Protein AF-A0A927B6L7-F1 (afdb_monomer_lite)

Organism: NCBI:txid2771355

Sequence (55 aa):
MRTAQPRRFKTITEFHQFRGLPKPEHPLVSVINVANMMPLPDAETNMVNDFYPLP

pLDDT: mean 86.47, std 10.26, range [43.66, 95.69]

Radius of gyration: 12.12 Å; chains: 1; bounding box: 27×31×24 Å

Foldseek 3Di:
DDPQDAAEDAAPQVVCVVQVHDGAPDRQDHDDDPVPGDDDDPSNPRYHYPDDDDD

Structure (mmCIF, N/CA/C/O backbone):
data_AF-A0A927B6L7-F1
#
_entry.id   AF-A0A927B6L7-F1
#
loop_
_atom_site.group_PDB
_atom_site.id
_atom_site.type_symbol
_atom_site.label_atom_id
_atom_site.label_alt_id
_atom_site.label_comp_id
_atom_site.label_asym_id
_atom_site.label_entity_id
_atom_site.label_seq_id
_atom_site.pdbx_PDB_ins_code
_atom_site.Cartn_x
_atom_site.Cartn_y
_atom_site.Cartn_z
_atom_site.occupancy
_atom_site.B_iso_or_equiv
_atom_site.auth_seq_id
_atom_site.auth_comp_id
_atom_site.auth_asym_id
_atom_site.auth_atom_id
_atom_site.pdbx_PDB_model_num
ATOM 1 N N . MET A 1 1 ? 17.035 20.026 -14.454 1.00 43.66 1 MET A N 1
ATOM 2 C CA . MET A 1 1 ? 16.548 18.629 -14.493 1.00 43.66 1 MET A CA 1
ATOM 3 C C . MET A 1 1 ? 15.179 18.608 -13.834 1.00 43.66 1 MET A C 1
ATOM 5 O O . MET A 1 1 ? 15.063 19.147 -12.743 1.00 43.66 1 MET A O 1
ATOM 9 N N . ARG A 1 2 ? 14.130 18.113 -14.502 1.00 56.22 2 ARG A N 1
ATOM 10 C CA . ARG A 1 2 ? 12.775 18.087 -13.928 1.00 56.22 2 ARG A CA 1
ATOM 11 C C . ARG A 1 2 ? 12.659 16.838 -13.057 1.00 56.22 2 ARG A C 1
ATOM 13 O O . ARG A 1 2 ? 12.497 15.747 -13.589 1.00 56.22 2 ARG A O 1
ATOM 20 N N . THR A 1 3 ? 12.818 16.980 -11.745 1.00 66.44 3 THR A N 1
ATOM 21 C CA . THR A 1 3 ? 12.550 15.899 -10.792 1.00 66.44 3 THR A CA 1
ATOM 22 C C . THR A 1 3 ? 11.071 15.537 -10.887 1.00 66.44 3 THR A C 1
ATOM 24 O O . THR A 1 3 ? 10.201 16.383 -10.679 1.00 66.44 3 THR A O 1
ATOM 27 N N . ALA A 1 4 ? 10.777 14.296 -11.277 1.00 73.56 4 ALA A N 1
ATOM 28 C CA . ALA A 1 4 ? 9.418 13.782 -11.222 1.00 73.56 4 ALA A CA 1
ATOM 29 C C . ALA A 1 4 ? 8.998 13.739 -9.751 1.00 73.56 4 ALA A C 1
ATOM 31 O O . ALA A 1 4 ? 9.664 13.099 -8.934 1.00 73.56 4 ALA A O 1
ATOM 32 N N . GLN A 1 5 ? 7.932 14.465 -9.413 1.00 81.94 5 GLN A N 1
ATOM 33 C CA . GLN A 1 5 ? 7.407 14.457 -8.055 1.00 81.94 5 GLN A CA 1
ATOM 34 C C . GLN A 1 5 ? 6.913 13.043 -7.723 1.00 81.94 5 GLN A C 1
ATOM 36 O O . GLN A 1 5 ? 6.158 12.483 -8.524 1.00 81.94 5 GLN A O 1
ATOM 41 N N . PRO A 1 6 ? 7.323 12.462 -6.582 1.00 88.19 6 PRO A N 1
ATOM 42 C CA . PRO A 1 6 ? 6.872 11.137 -6.194 1.00 88.19 6 PRO A CA 1
ATOM 43 C C . PRO A 1 6 ? 5.356 11.124 -6.006 1.00 88.19 6 PRO A C 1
ATOM 45 O O . PRO A 1 6 ? 4.770 12.064 -5.457 1.00 88.19 6 PRO A O 1
ATOM 48 N N . ARG A 1 7 ? 4.710 10.038 -6.432 1.00 90.19 7 ARG A N 1
ATOM 49 C CA . ARG A 1 7 ? 3.281 9.844 -6.188 1.00 90.19 7 ARG A CA 1
ATOM 50 C C . ARG A 1 7 ? 3.082 9.514 -4.713 1.00 90.19 7 ARG A C 1
ATOM 52 O O . ARG A 1 7 ? 3.618 8.526 -4.217 1.00 90.19 7 ARG A O 1
ATOM 59 N N . ARG A 1 8 ? 2.311 10.344 -4.014 1.00 93.12 8 ARG A N 1
ATOM 60 C CA . ARG A 1 8 ? 2.035 10.161 -2.589 1.00 93.12 8 ARG A CA 1
ATOM 61 C C . ARG A 1 8 ? 0.688 9.485 -2.368 1.00 93.12 8 ARG A C 1
ATOM 63 O O . ARG A 1 8 ? -0.313 9.946 -2.910 1.00 93.12 8 ARG A O 1
ATOM 70 N N . PHE A 1 9 ? 0.674 8.446 -1.542 1.00 95.19 9 PHE A N 1
ATOM 71 C CA . PHE A 1 9 ? -0.520 7.718 -1.122 1.00 95.19 9 PHE A CA 1
ATOM 72 C C . PHE A 1 9 ? -0.786 8.000 0.348 1.00 95.19 9 PHE A C 1
ATOM 74 O O . PHE A 1 9 ? 0.049 7.707 1.205 1.00 95.19 9 PHE A O 1
ATOM 81 N N . LYS A 1 10 ? -1.951 8.574 0.642 1.00 95.44 10 LYS A N 1
ATOM 82 C CA . LYS A 1 10 ? -2.358 8.914 2.008 1.00 95.44 10 LYS A CA 1
ATOM 83 C C . LYS A 1 10 ? -3.015 7.741 2.719 1.00 95.44 10 LYS A C 1
ATOM 85 O O . LYS A 1 10 ? -3.001 7.680 3.943 1.00 95.44 10 LYS A O 1
ATOM 90 N N . THR A 1 11 ? -3.620 6.827 1.962 1.00 95.69 11 THR A N 1
ATOM 91 C CA . THR A 1 11 ? -4.372 5.698 2.515 1.00 95.69 11 THR A CA 1
ATOM 92 C C . THR A 1 11 ? -4.023 4.385 1.826 1.00 95.69 11 THR A C 1
ATOM 94 O O . THR A 1 11 ? -3.623 4.353 0.661 1.00 95.69 11 THR A O 1
ATOM 97 N N . ILE A 1 12 ? -4.244 3.281 2.542 1.00 95.06 12 ILE A N 1
ATOM 98 C CA . ILE A 1 12 ? -4.109 1.921 2.006 1.00 95.06 12 ILE A CA 1
ATOM 99 C C . ILE A 1 12 ? -5.055 1.720 0.810 1.00 95.06 12 ILE A C 1
ATOM 101 O O . ILE A 1 12 ? -4.677 1.121 -0.193 1.00 95.06 12 ILE A O 1
ATOM 105 N N . THR A 1 13 ? -6.269 2.274 0.867 1.00 94.88 13 THR A N 1
ATOM 106 C CA . THR A 1 13 ? -7.255 2.168 -0.217 1.00 94.88 13 THR A CA 1
ATOM 107 C C . THR A 1 13 ? -6.769 2.807 -1.517 1.00 94.88 13 THR A C 1
ATOM 109 O O . THR A 1 13 ? -6.920 2.200 -2.576 1.00 94.88 13 THR A O 1
ATOM 112 N N . GLU A 1 14 ? -6.159 3.996 -1.456 1.00 95.25 14 GLU A N 1
ATOM 113 C CA . GLU A 1 14 ? -5.589 4.664 -2.639 1.00 95.25 14 GLU A CA 1
ATOM 114 C C . GLU A 1 14 ? -4.487 3.814 -3.282 1.00 95.25 14 GLU A C 1
ATOM 116 O O . GLU A 1 14 ? -4.432 3.679 -4.505 1.00 95.25 14 GLU A O 1
ATOM 121 N N . PHE A 1 15 ? -3.634 3.195 -2.460 1.00 93.44 15 PHE A N 1
ATOM 122 C CA . PHE A 1 15 ? -2.598 2.288 -2.944 1.00 93.44 15 PHE A CA 1
ATOM 123 C C . PHE A 1 15 ? -3.196 1.044 -3.610 1.00 93.44 15 PHE A C 1
ATOM 125 O O . PHE A 1 15 ? -2.772 0.669 -4.701 1.00 93.44 15 PHE A O 1
ATOM 132 N N . HIS A 1 16 ? -4.217 0.430 -3.004 1.00 93.44 16 HIS A N 1
ATOM 133 C CA . HIS A 1 16 ? -4.903 -0.723 -3.587 1.00 93.44 16 HIS A CA 1
ATOM 134 C C . HIS A 1 16 ? -5.536 -0.393 -4.941 1.00 93.44 16 HIS A C 1
ATOM 136 O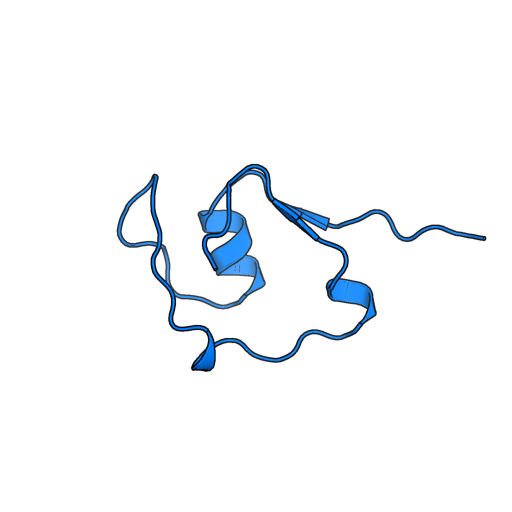 O . HIS A 1 16 ? -5.351 -1.143 -5.894 1.00 93.44 16 HIS A O 1
ATOM 142 N N . GLN A 1 17 ? -6.214 0.753 -5.056 1.00 93.00 17 GLN A N 1
ATOM 143 C CA . GLN A 1 17 ? -6.794 1.214 -6.321 1.00 93.00 17 GLN A CA 1
ATOM 144 C C . GLN A 1 17 ? -5.726 1.414 -7.397 1.00 93.00 17 GLN A C 1
ATOM 146 O O . GLN A 1 17 ? -5.901 0.961 -8.525 1.00 93.00 17 GLN A O 1
ATOM 151 N N . PHE A 1 18 ? -4.607 2.046 -7.040 1.00 91.81 18 PHE A N 1
ATOM 152 C CA . PHE A 1 18 ? -3.491 2.251 -7.959 1.00 91.81 18 PHE A CA 1
ATOM 153 C C . PHE A 1 18 ? -2.850 0.933 -8.410 1.00 91.81 18 PHE A C 1
ATOM 155 O O . PHE A 1 18 ? -2.515 0.779 -9.579 1.00 91.81 18 PHE A O 1
ATOM 162 N N . ARG A 1 19 ? -2.717 -0.039 -7.503 1.00 90.06 19 ARG A N 1
ATOM 163 C CA . ARG A 1 19 ? -2.143 -1.360 -7.798 1.00 90.06 19 ARG A CA 1
ATOM 164 C C . ARG A 1 19 ? -3.144 -2.345 -8.414 1.00 90.06 19 ARG A C 1
ATOM 166 O O . ARG A 1 19 ? -2.762 -3.482 -8.672 1.00 90.06 19 ARG A O 1
ATOM 173 N N . GLY A 1 20 ? -4.403 -1.948 -8.627 1.00 90.31 20 GLY A N 1
ATOM 174 C CA . GLY A 1 20 ? -5.459 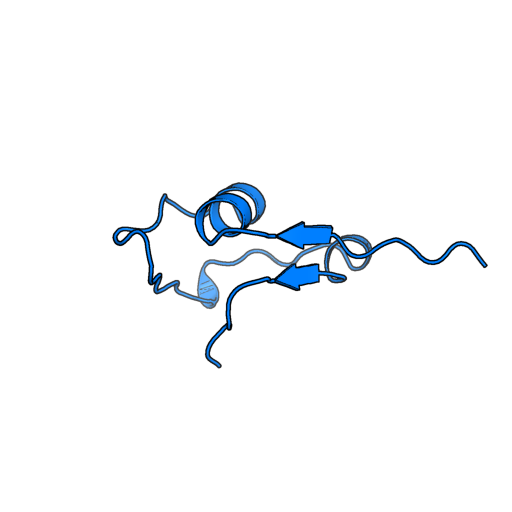-2.839 -9.124 1.00 90.31 20 GLY A CA 1
ATOM 175 C C . GLY A 1 20 ? -5.800 -3.985 -8.165 1.00 90.31 20 GLY A C 1
ATOM 176 O O . GLY A 1 20 ? -6.285 -5.030 -8.590 1.00 90.31 20 GLY A O 1
ATOM 177 N N . LEU A 1 21 ? -5.520 -3.809 -6.874 1.00 91.31 21 LEU A N 1
ATOM 178 C CA . LEU A 1 21 ? -5.784 -4.795 -5.834 1.00 91.31 21 LEU A CA 1
ATOM 179 C C . LEU A 1 21 ? -7.245 -4.701 -5.366 1.00 91.31 21 LEU A C 1
ATOM 181 O O . LEU A 1 21 ? -7.834 -3.614 -5.386 1.00 91.31 21 LEU A O 1
ATOM 185 N N . PRO A 1 22 ? -7.840 -5.813 -4.893 1.00 91.50 22 PRO A N 1
ATOM 186 C CA . PRO A 1 22 ? -9.148 -5.771 -4.245 1.00 91.50 22 PRO A CA 1
ATOM 187 C C . PRO A 1 22 ? -9.116 -4.820 -3.045 1.00 91.50 22 PRO A C 1
ATOM 189 O O . PRO A 1 22 ? -8.054 -4.549 -2.488 1.00 91.50 22 PRO A O 1
ATOM 192 N N . LYS A 1 23 ? -10.276 -4.303 -2.631 1.00 91.12 23 LYS A N 1
ATOM 193 C CA . LYS A 1 23 ? -10.349 -3.432 -1.448 1.00 91.12 23 LYS A CA 1
ATOM 194 C C . LYS A 1 23 ? -9.758 -4.145 -0.222 1.00 91.12 23 LYS A C 1
ATOM 196 O O . LYS A 1 23 ? -9.966 -5.350 -0.087 1.00 91.12 23 LYS A O 1
ATOM 201 N N . PRO A 1 24 ? -9.049 -3.422 0.660 1.00 93.38 24 PRO A N 1
ATOM 202 C CA . PRO A 1 24 ? -8.543 -4.013 1.889 1.00 93.38 24 PRO A CA 1
ATOM 203 C C . PRO A 1 24 ? -9.708 -4.509 2.752 1.00 93.38 24 PRO A C 1
ATOM 205 O O . PRO A 1 24 ? -10.739 -3.842 2.857 1.00 93.38 24 PRO A O 1
ATOM 208 N N . GLU A 1 25 ? -9.540 -5.677 3.369 1.00 92.12 25 GLU A N 1
ATOM 209 C CA . GLU A 1 25 ? -10.554 -6.274 4.249 1.00 92.12 25 GLU A CA 1
ATOM 210 C C . GLU A 1 25 ? -10.699 -5.502 5.565 1.00 92.12 25 GLU A C 1
ATOM 212 O O . GLU A 1 25 ? -11.778 -5.477 6.156 1.00 92.12 25 GLU A O 1
ATOM 217 N N . HIS A 1 26 ? -9.627 -4.836 6.009 1.00 92.75 26 HIS A N 1
ATOM 218 C CA . 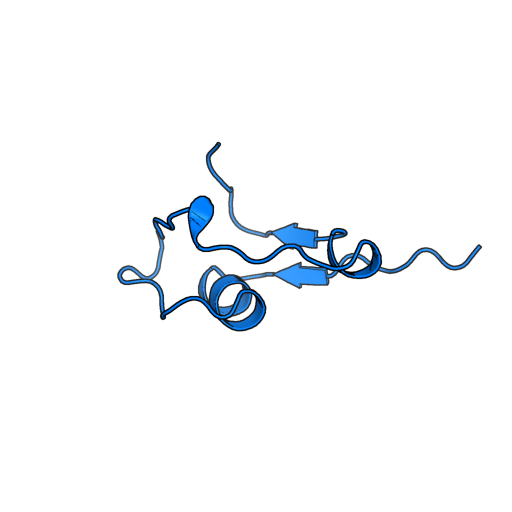HIS A 1 26 ? -9.618 -4.034 7.222 1.00 92.75 26 HIS A CA 1
ATOM 219 C C . HIS A 1 26 ? -9.199 -2.578 6.932 1.00 92.75 26 HIS A C 1
ATOM 221 O O . HIS A 1 26 ? -8.281 -2.346 6.146 1.00 92.75 26 HIS A O 1
ATOM 227 N N . PRO A 1 27 ? -9.809 -1.565 7.580 1.00 88.75 27 PRO A N 1
ATOM 228 C CA . PRO A 1 27 ? -9.510 -0.159 7.285 1.00 88.75 27 PRO A CA 1
ATOM 229 C C . PRO A 1 27 ? -8.073 0.288 7.600 1.00 88.75 27 PRO A C 1
ATOM 231 O O . PRO A 1 27 ? -7.570 1.217 6.972 1.00 88.75 27 PRO A O 1
ATOM 234 N N . LEU A 1 28 ? -7.430 -0.341 8.590 1.00 93.19 28 LEU A N 1
ATOM 235 C CA . LEU A 1 28 ? -6.121 0.080 9.122 1.00 93.19 28 LEU A CA 1
ATOM 236 C C . LEU A 1 28 ? -4.960 -0.854 8.768 1.00 93.19 28 LEU A C 1
ATOM 238 O O . LEU A 1 28 ? -3.806 -0.496 8.981 1.00 93.19 28 LEU A O 1
ATOM 242 N N . VAL A 1 29 ? -5.246 -2.052 8.261 1.00 91.88 29 VAL A N 1
ATOM 243 C CA . VAL A 1 29 ? -4.225 -3.042 7.909 1.00 91.88 29 VAL A CA 1
ATOM 244 C C . VAL A 1 29 ? -4.651 -3.763 6.644 1.00 91.88 29 VAL A C 1
ATOM 246 O O . VAL A 1 29 ? -5.831 -4.035 6.440 1.00 91.88 29 VAL A O 1
ATOM 249 N N . SER A 1 30 ? -3.685 -4.069 5.789 1.00 93.56 30 SER A N 1
ATOM 250 C CA . SER A 1 30 ? -3.914 -4.859 4.592 1.00 93.56 30 SER A CA 1
ATOM 251 C C . SER A 1 30 ? -2.765 -5.826 4.394 1.00 93.56 30 SER A C 1
ATOM 253 O O . SER A 1 30 ? -1.604 -5.468 4.585 1.00 93.56 30 SER A O 1
ATOM 255 N N . VAL A 1 31 ? -3.112 -7.05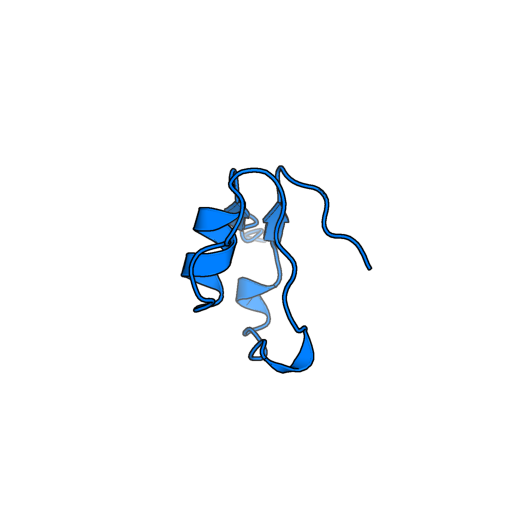0 4.015 1.00 92.44 31 VAL A N 1
ATOM 256 C CA . VAL A 1 31 ? -2.166 -8.104 3.669 1.00 92.44 31 VAL A CA 1
ATOM 257 C C . VAL A 1 31 ? -2.397 -8.448 2.212 1.00 92.44 31 VAL A C 1
ATOM 259 O O . VAL A 1 31 ? -3.520 -8.710 1.786 1.00 92.44 31 VAL A O 1
ATOM 262 N N . ILE A 1 32 ? -1.323 -8.413 1.437 1.00 90.31 32 ILE A N 1
ATOM 263 C CA . ILE A 1 32 ? -1.360 -8.590 -0.010 1.00 90.31 32 ILE A CA 1
ATOM 264 C C . ILE A 1 32 ? -0.280 -9.579 -0.412 1.00 90.31 32 ILE A C 1
ATOM 266 O O . ILE A 1 32 ? 0.834 -9.546 0.106 1.00 90.31 32 ILE A O 1
ATOM 270 N N . ASN A 1 33 ? -0.607 -10.461 -1.352 1.00 89.50 33 ASN A N 1
ATOM 271 C CA . ASN A 1 33 ? 0.388 -11.342 -1.939 1.00 89.50 33 ASN A CA 1
ATOM 272 C C . ASN A 1 33 ? 1.196 -10.551 -2.975 1.00 89.50 33 ASN A C 1
ATOM 274 O O . ASN A 1 33 ? 0.659 -10.143 -4.005 1.00 89.50 33 ASN A O 1
ATOM 278 N N . VAL A 1 34 ? 2.486 -10.346 -2.708 1.00 86.19 34 VAL A N 1
ATOM 279 C CA . VAL A 1 34 ? 3.394 -9.605 -3.596 1.00 86.19 34 VAL A CA 1
ATOM 280 C C . VAL A 1 34 ? 3.515 -10.279 -4.966 1.00 86.19 34 VAL A C 1
ATOM 282 O O . VAL A 1 34 ? 3.659 -9.586 -5.968 1.00 86.19 34 VAL A O 1
ATOM 285 N N . ALA A 1 35 ? 3.352 -11.604 -5.046 1.00 87.06 35 ALA A N 1
ATOM 286 C CA . ALA A 1 35 ? 3.347 -12.329 -6.317 1.00 87.06 35 ALA A CA 1
ATOM 287 C C . ALA A 1 35 ? 2.186 -11.921 -7.244 1.00 87.06 35 ALA A C 1
ATOM 289 O O . ALA A 1 35 ? 2.274 -12.107 -8.454 1.00 87.06 35 ALA A O 1
ATOM 290 N N . ASN A 1 36 ? 1.116 -11.335 -6.696 1.00 82.06 36 ASN A N 1
ATOM 291 C CA . ASN A 1 36 ? -0.025 -10.847 -7.472 1.00 82.06 36 ASN A CA 1
ATOM 292 C C . ASN A 1 36 ? 0.184 -9.415 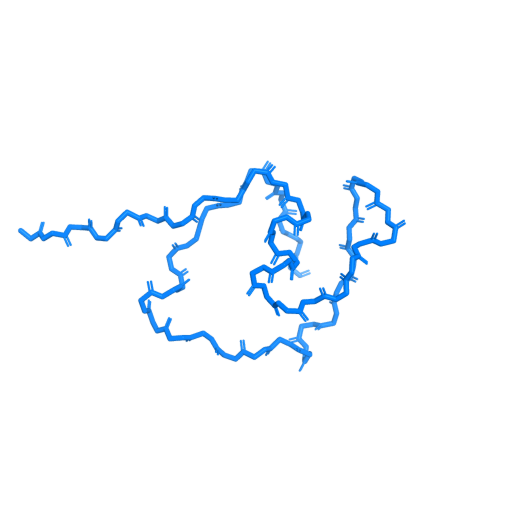-7.994 1.00 82.06 36 ASN A C 1
ATOM 294 O O . ASN A 1 36 ? -0.678 -8.886 -8.695 1.00 82.06 36 ASN A O 1
ATOM 298 N N . MET A 1 37 ? 1.287 -8.753 -7.637 1.00 84.06 37 MET A N 1
ATOM 299 C CA . MET A 1 37 ? 1.562 -7.395 -8.083 1.00 84.06 37 MET A CA 1
ATOM 300 C C . MET A 1 37 ? 2.244 -7.382 -9.447 1.00 84.06 37 MET A C 1
ATOM 302 O O . MET A 1 37 ? 3.310 -7.966 -9.630 1.00 84.06 37 MET A O 1
ATOM 306 N N . MET A 1 38 ? 1.677 -6.627 -10.385 1.00 84.56 38 MET A N 1
ATOM 307 C CA . MET A 1 38 ? 2.316 -6.408 -11.679 1.00 84.56 38 MET A CA 1
ATOM 308 C C . MET A 1 38 ? 3.520 -5.453 -11.548 1.00 84.56 38 MET A C 1
ATOM 310 O 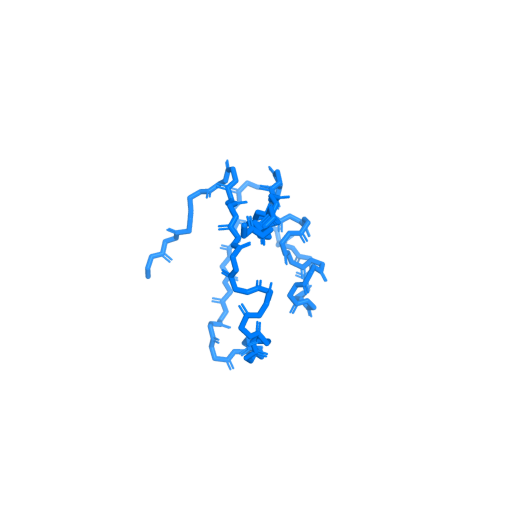O . MET A 1 38 ? 3.488 -4.525 -10.718 1.00 84.56 38 MET A O 1
ATOM 314 N N . PRO A 1 39 ? 4.573 -5.650 -12.365 1.00 83.94 39 PRO A N 1
ATOM 315 C CA . PRO A 1 39 ? 5.667 -4.693 -12.490 1.00 83.94 39 PRO A CA 1
ATOM 316 C C . PRO A 1 39 ? 5.135 -3.317 -12.899 1.00 83.94 39 PRO A C 1
ATOM 318 O O . PRO A 1 39 ? 4.266 -3.219 -13.765 1.00 83.94 39 PRO A O 1
ATOM 321 N N . LEU A 1 40 ? 5.659 -2.260 -12.279 1.00 84.75 40 LEU A N 1
ATOM 322 C CA . LEU A 1 40 ? 5.374 -0.884 -12.686 1.00 84.75 40 LEU A CA 1
ATOM 323 C C . LEU A 1 40 ? 6.447 -0.398 -13.665 1.00 84.75 40 LEU A C 1
ATOM 325 O O . LEU A 1 40 ? 7.599 -0.823 -13.553 1.00 84.75 40 LEU A O 1
ATOM 329 N N . PRO A 1 41 ? 6.107 0.513 -14.591 1.00 79.75 41 PRO A N 1
ATOM 330 C CA . PRO A 1 41 ? 7.105 1.279 -15.326 1.00 79.75 41 PRO A CA 1
ATOM 331 C C . PRO A 1 41 ? 7.995 2.072 -14.359 1.00 79.75 41 PRO A C 1
ATOM 333 O O . PRO A 1 41 ? 7.493 2.597 -13.368 1.00 79.75 41 PRO A O 1
ATOM 336 N N . ASP A 1 42 ? 9.277 2.261 -14.687 1.00 73.94 42 ASP A N 1
ATOM 337 C CA . ASP A 1 42 ? 10.243 2.977 -13.827 1.00 73.94 42 ASP A CA 1
ATOM 338 C C . ASP A 1 42 ? 9.790 4.389 -13.411 1.00 73.94 42 ASP A C 1
ATOM 340 O O . ASP A 1 42 ? 10.131 4.887 -12.337 1.00 73.94 42 ASP A O 1
ATOM 344 N N . ALA A 1 43 ? 8.983 5.042 -14.251 1.00 67.50 43 ALA A N 1
ATOM 345 C CA . ALA A 1 43 ? 8.409 6.356 -13.970 1.00 67.50 43 ALA A CA 1
ATOM 346 C C . ALA A 1 43 ? 7.364 6.346 -12.836 1.00 67.50 43 ALA A C 1
ATOM 348 O O . ALA A 1 43 ? 7.085 7.392 -12.249 1.00 67.50 43 ALA A O 1
ATOM 349 N N . GLU A 1 44 ? 6.783 5.188 -12.527 1.00 72.00 44 GLU A N 1
ATOM 350 C CA . GLU A 1 44 ? 5.737 5.005 -11.519 1.00 72.00 44 GLU A CA 1
ATOM 351 C C . GLU A 1 44 ? 6.260 4.401 -10.210 1.00 72.00 44 GLU A C 1
ATOM 353 O O . GLU A 1 44 ? 5.526 4.341 -9.225 1.00 72.00 44 GLU A O 1
ATOM 358 N N . THR A 1 45 ? 7.536 4.014 -10.163 1.00 77.50 45 THR A N 1
ATOM 359 C CA . THR A 1 45 ? 8.176 3.405 -8.987 1.00 77.50 45 THR A CA 1
ATOM 360 C C . THR A 1 45 ? 8.524 4.426 -7.900 1.00 77.50 45 THR A C 1
ATOM 362 O O . THR A 1 45 ? 8.778 4.055 -6.755 1.00 77.50 45 THR A O 1
ATOM 365 N N . ASN A 1 46 ? 8.523 5.725 -8.222 1.00 87.12 46 ASN A N 1
ATOM 366 C CA . ASN A 1 46 ? 8.791 6.783 -7.250 1.00 87.12 46 ASN A CA 1
ATOM 367 C C . ASN A 1 46 ? 7.528 7.097 -6.429 1.00 87.12 46 ASN A C 1
ATOM 369 O O . ASN A 1 46 ? 6.712 7.945 -6.806 1.00 87.12 46 ASN A O 1
ATOM 373 N N . MET A 1 47 ? 7.355 6.379 -5.318 1.00 90.06 47 MET A N 1
ATOM 374 C CA . MET A 1 47 ? 6.157 6.421 -4.478 1.00 90.06 47 MET A CA 1
ATOM 375 C C . MET A 1 47 ? 6.506 6.778 -3.029 1.00 90.06 47 MET A C 1
ATOM 377 O O . MET A 1 47 ? 7.514 6.329 -2.490 1.00 90.06 47 MET A O 1
ATOM 381 N N . VAL A 1 48 ? 5.639 7.553 -2.379 1.00 92.31 48 VAL A N 1
ATOM 382 C CA . VAL A 1 48 ? 5.690 7.833 -0.936 1.00 92.31 48 VAL A CA 1
ATOM 383 C C . VAL A 1 48 ? 4.380 7.364 -0.318 1.00 92.31 48 VAL A C 1
ATOM 385 O O . VAL A 1 48 ? 3.312 7.801 -0.740 1.00 92.31 48 VAL A O 1
ATOM 388 N N . ASN A 1 49 ? 4.454 6.502 0.690 1.00 94.06 49 ASN A N 1
ATOM 389 C CA . ASN A 1 49 ? 3.282 6.013 1.409 1.00 94.06 49 ASN A CA 1
ATOM 390 C C . ASN A 1 49 ? 3.240 6.655 2.801 1.00 94.06 49 ASN A C 1
ATOM 392 O O . ASN A 1 49 ? 4.231 6.612 3.525 1.00 94.06 49 ASN A O 1
ATOM 396 N N . ASP A 1 50 ? 2.089 7.206 3.194 1.00 95.31 50 ASP A N 1
ATOM 397 C CA . ASP A 1 50 ? 1.853 7.729 4.555 1.00 95.31 50 ASP A CA 1
ATOM 398 C C . ASP A 1 50 ? 1.479 6.615 5.554 1.00 95.31 50 ASP A C 1
ATOM 400 O O . ASP A 1 50 ? 1.074 6.870 6.686 1.00 95.31 50 ASP A O 1
ATOM 404 N N . PHE A 1 51 ? 1.635 5.364 5.126 1.00 93.31 51 PHE A N 1
ATOM 405 C CA . PHE A 1 51 ? 1.525 4.149 5.917 1.00 93.31 51 PHE A CA 1
ATOM 406 C C . PHE A 1 51 ? 2.810 3.333 5.763 1.00 93.31 51 PHE A C 1
ATOM 408 O O . PHE A 1 51 ? 3.546 3.484 4.786 1.00 93.31 51 PHE A O 1
ATOM 415 N N . TYR A 1 52 ? 3.077 2.451 6.722 1.00 91.06 52 TYR A N 1
ATOM 416 C CA . TYR A 1 52 ? 4.304 1.666 6.739 1.00 91.06 52 TYR A CA 1
ATOM 417 C C . TYR A 1 52 ? 4.109 0.331 6.003 1.00 91.06 52 TYR A C 1
ATOM 419 O O . TYR A 1 52 ? 3.319 -0.496 6.466 1.00 91.06 52 TYR A O 1
ATOM 427 N N . PRO A 1 53 ? 4.782 0.095 4.862 1.00 85.00 53 PRO A N 1
ATOM 428 C CA . PRO A 1 53 ? 4.825 -1.230 4.263 1.00 85.00 53 PRO A CA 1
ATOM 429 C C . PRO A 1 53 ? 5.713 -2.142 5.115 1.00 85.00 53 PRO A C 1
ATOM 431 O O . PRO A 1 53 ? 6.808 -1.753 5.519 1.00 85.00 53 PRO A O 1
ATOM 434 N N . LEU A 1 54 ? 5.238 -3.355 5.379 1.00 83.44 54 LEU A N 1
ATOM 435 C CA . LEU A 1 54 ? 6.037 -4.395 6.019 1.00 83.44 54 LEU A CA 1
ATOM 436 C C . LEU A 1 54 ? 6.758 -5.220 4.933 1.00 83.44 54 LEU A C 1
ATOM 438 O O . LEU A 1 54 ? 6.156 -5.436 3.876 1.00 83.44 54 LEU A O 1
ATOM 442 N N . PRO A 1 55 ? 8.026 -5.615 5.155 1.00 72.44 55 PRO A N 1
ATOM 443 C CA . PRO A 1 55 ? 8.795 -6.444 4.226 1.00 72.44 55 PRO A CA 1
ATOM 444 C C . PRO A 1 55 ? 8.306 -7.896 4.165 1.00 72.44 55 PRO A C 1
ATOM 446 O O . PRO A 1 55 ? 7.739 -8.383 5.171 1.00 72.44 55 PRO A O 1
#

Secondary structure (DSSP, 8-state):
--PPPPEEE-SHHHHHHHTTPPPPSSSS-----GGGPPPPPGGG--EEESS----